Protein 1GPR (pdb70)

Organism: Bacillus subtilis (strain 168) (NCBI:txid224308)

Sequence (158 aa):
EPLQNEIGEEVFVSPITGEIHPITDVPDQVFSGKMMGDGFAILPSEGIVVSPVRGKILNVFPTKHAIGLQSDGGREILIHFGIDTVSLKGEGFTSFVSEGDRVEPGQKLLEVDLDAVKPNVPSLMTPIVFTNLAEGETVSIKASGSVNREQEDIVKIE

Solvent-accessible surface area: 7455 Å² total; per-residue (Å²): 161,76,62,111,32,162,114,44,67,48,27,27,8,0,0,0,18,5,74,13,34,64,7,88,62,3,84,38,135,68,11,24,40,102,130,83,20,25,2,0,0,0,66,10,76,74,10,50,0,7,0,0,2,77,0,86,0,63,66,18,54,125,20,72,3,0,0,8,0,52,3,27,45,30,63,56,4,24,0,24,0,0,4,86,0,95,79,19,166,20,131,24,16,65,32,90,13,67,101,39,54,107,0,93,42,18,71,79,0,0,68,8,79,34,123,45,0,138,102,93,16,101,22,15,16,0,0,0,2,2,58,66,38,58,183,73,49,68,17,40,54,92,16,99,40,90,0,89,66,104,66,103,68,0,14,82,49,109

Secondary structure (DSSP, 8-state):
---B-TTSPBP-B-SSSEEEEEGGGSSSHHHHTTSS-EEEEEEESS-EEE-SSSEEEEEE-TTSSEEEEEETTS-EEEEE-SBS-GGGTTTTEEE---TT-EE-TT-EEEEE-HHHHGGGSSB--EEEEESSPPTT--EEE---SEE-TT-B--EEE-

Radius of gyration: 14.32 Å; Cα contacts (8 Å, |Δi|>4): 413; chains: 1; bounding box: 39×30×31 Å

CATH classification: 2.70.70.10

Foldseek 3Di:
DFDQDPVGHGWFWAQAWAFKAAQCPPPDCCGNVQVQAGFIKGQHPFFWGWGRAFWFWADQPQLRQKTWTAHPVGWIKIKGWAAPCVVVSNPQKDADDDGGDGHHAGHTGMGGDCVVRVVPGPGRIITIGGRDDDDPWHKAADDGTIHHRGHTDGIDTD

InterPro domains:
  IPR001127 Phosphotransferase system, sugar-specific permease EIIA type 1 [PF00358] (552-674)
  IPR001127 Phosphotransferase system, sugar-specific permease EIIA type 1 [PS00371] (614-626)
  IPR001127 Phosphotransferase system, sugar-specific permease EIIA type 1 [PS51093] (568-672)
  IPR001127 Phosphotransferase system, sugar-specific permease EIIA type 1 [TIGR00830] (553-672)
  IPR001996 Phosphotransferase system, IIB component, type 1 [PS51098] (439-520)
  IPR001996 Phosphotransferase system, IIB component, type 1 [TIGR00826] (413-500)
  IPR003352 Phosphotransferase system, EIIC [PF02378] (14-354)
  IPR004719 Phosphotransferase system, maltose/glucose-specific subfamily IIC component [TIGR00852] (64-365)
  IPR011055 Duplicated hybrid motif [G3DSA:2.70.70.10] (538-699)
  IPR011055 Duplicated hybrid motif [SSF51261] (546-693)
  IPR011299 PTS system glucose-specific IIBC component [TIGR02002] (2-516)
  IPR013013 Phosphotransferase system, EIIC component, type 1 [PS51103] (3-424)
  IPR018113 Phosphotransferase system EIIB, cysteine phosphorylation site [PF00367] (444-476)
  IPR018113 Phosphotransferase system EIIB, cysteine phosphorylation site [PS01035] (454-471)
  IPR018113 Phosphotransferase system EIIB, cysteine phosphorylation site [cd00212] (444-514)
  IPR036878 Glucose permease domain IIB [G3DSA:3.30.1360.60] (440-516)
  IPR036878 Glucose permease domain IIB [SSF55604] (443-513)
  IPR050429 Phosphotransferase System Glucose-Specific EIICBA [PTHR30009] (1-516)

B-factor: mean 18.93, std 15.08, range [2.0, 80.0]

Nearest PDB structures (foldseek):
  1gpr-assembly1_A-2  TM=1.006E+00  e=4.446E-30  Bacillus subtilis
  3our-assembly3_F  TM=9.445E-01  e=4.366E-17  Vibrio vulnificus CMCP6
  1gla-assembly1_F  TM=8.913E-01  e=7.333E-16  Escherichia coli
  4jbw-assembly1_M  TM=9.353E-01  e=4.248E-15  Escherichia coli K-12
  2gpr-assembly1_A  TM=9.356E-01  e=1.370E-14  Mycoplasma capricolum

Structure (mmCIF, N/CA/C/O backbone):
data_1GPR
#
_entry.id   1GPR
#
_cell.length_a   74.220
_cell.length_b   54.940
_cell.length_c   66.960
_cell.angle_alpha   90.00
_cell.angle_beta   90.00
_cell.angle_gamma   90.00
#
_symmetry.space_group_name_H-M   'C 2 2 21'
#
loop_
_entity.id
_entity.type
_entity.pdbx_description
1 polymer 'GLUCOSE PERMEASE'
2 water water
#
loop_
_atom_site.group_PDB
_atom_site.id
_atom_site.type_symbol
_atom_site.label_atom_id
_atom_site.label_alt_id
_atom_site.label_comp_id
_atom_site.label_asym_id
_atom_site.label_entity_id
_atom_site.label_seq_id
_atom_site.pdbx_PDB_ins_code
_atom_site.Cartn_x
_atom_site.Cartn_y
_atom_site.Cartn_z
_atom_site.occupancy
_atom_site.B_iso_or_equiv
_atom_site.auth_seq_id
_atom_site.auth_comp_id
_atom_site.auth_asym_id
_atom_site.auth_atom_id
_atom_site.pdbx_PDB_model_num
ATOM 1 N N . GLU A 1 4 ? 3.481 24.175 24.229 1.00 50.72 4 GLU A N 1
ATOM 2 C CA . GLU A 1 4 ? 4.694 23.453 24.626 1.00 43.90 4 GLU A CA 1
ATOM 3 C C . GLU A 1 4 ? 5.368 22.572 23.547 1.00 35.06 4 GLU A C 1
ATOM 4 O O . GLU A 1 4 ? 6.444 22.988 23.039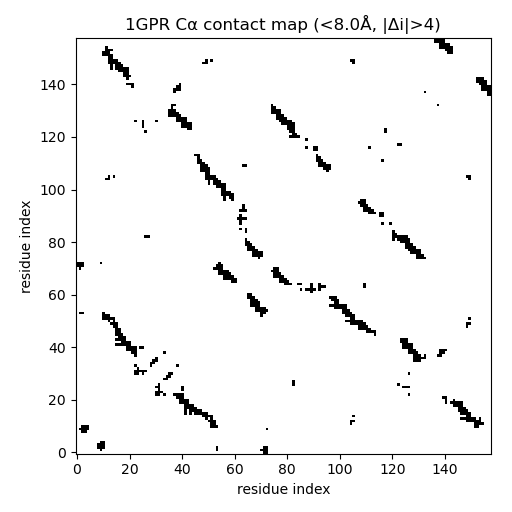 1.00 38.94 4 GLU A O 1
ATOM 10 N N . PRO A 1 5 ? 4.821 21.348 23.256 1.00 16.97 5 PRO A N 1
ATOM 11 C CA . PRO A 1 5 ? 5.475 20.470 22.335 1.00 18.64 5 PRO A CA 1
ATOM 12 C C . PRO A 1 5 ? 5.854 21.146 21.046 1.00 23.02 5 PRO A C 1
ATOM 13 O O . PRO A 1 5 ? 5.073 21.864 20.434 1.00 22.23 5 PRO A O 1
ATOM 17 N N . LEU A 1 6 ? 7.110 20.884 20.678 1.00 24.82 6 LEU A N 1
ATOM 18 C CA . LEU A 1 6 ? 7.647 21.428 19.459 1.00 24.06 6 LEU A CA 1
ATOM 19 C C . LEU A 1 6 ? 7.407 20.450 18.353 1.00 18.98 6 LEU A C 1
ATOM 20 O O . LEU A 1 6 ? 7.879 19.317 18.472 1.00 17.83 6 LEU A O 1
ATOM 25 N N . GLN A 1 7 ? 6.652 20.846 17.318 1.00 15.55 7 GLN A N 1
ATOM 26 C CA . GLN A 1 7 ? 6.351 19.884 16.247 1.00 19.54 7 GLN A CA 1
ATOM 27 C C . GLN A 1 7 ? 6.815 20.291 14.888 1.00 19.87 7 GLN A C 1
ATOM 28 O O . GLN A 1 7 ? 6.824 21.461 14.554 1.00 21.09 7 GLN A O 1
ATOM 34 N N . ASN A 1 8 ? 7.176 19.323 14.093 1.00 17.51 8 ASN A N 1
ATOM 35 C CA . ASN A 1 8 ? 7.612 19.690 12.788 1.00 16.97 8 ASN A CA 1
ATOM 36 C C . ASN A 1 8 ? 6.447 19.777 11.807 1.00 16.82 8 ASN A C 1
ATOM 37 O O . ASN A 1 8 ? 5.280 19.681 12.177 1.00 14.11 8 ASN A O 1
ATOM 42 N N . GLU A 1 9 ? 6.798 20.010 10.544 1.00 15.09 9 GLU A N 1
ATOM 43 C CA . GLU A 1 9 ? 5.840 20.155 9.422 1.00 15.59 9 GLU A CA 1
ATOM 44 C C . GLU A 1 9 ? 4.944 18.945 9.255 1.00 15.81 9 GLU A C 1
ATOM 45 O O . GLU A 1 9 ? 3.963 19.059 8.569 1.00 17.23 9 GLU A O 1
ATOM 51 N N . ILE A 1 10 ? 5.297 17.832 9.892 1.00 14.19 10 ILE A N 1
ATOM 52 C CA . ILE A 1 10 ? 4.514 16.625 9.874 1.00 20.10 10 ILE A CA 1
ATOM 53 C C . ILE A 1 10 ? 3.860 16.471 11.257 1.00 17.68 10 ILE A C 1
ATOM 54 O O . ILE A 1 10 ? 3.234 15.455 11.563 1.00 19.64 10 ILE A O 1
ATOM 59 N N . GLY A 1 11 ? 3.974 17.492 12.089 1.00 16.77 11 GLY A N 1
ATOM 60 C CA . GLY A 1 11 ? 3.313 17.387 13.391 1.00 20.67 11 GLY A CA 1
ATOM 61 C C . GLY A 1 11 ? 3.854 16.315 14.338 1.00 20.60 11 GLY A C 1
ATOM 62 O O . GLY A 1 11 ? 3.167 15.794 15.206 1.00 20.55 11 GLY A O 1
ATOM 63 N N . GLU A 1 12 ? 5.121 16.035 14.195 1.00 21.61 12 GLU A N 1
ATOM 64 C CA . GLU A 1 12 ? 5.916 15.152 15.032 1.00 20.50 12 GLU A CA 1
ATOM 65 C C . GLU A 1 12 ? 6.635 15.999 16.004 1.00 18.60 12 GLU A C 1
ATOM 66 O O . GLU A 1 12 ? 6.865 17.188 15.741 1.00 19.19 12 GLU A O 1
ATOM 72 N N . GLU A 1 13 ? 6.996 15.455 17.153 1.00 20.47 13 GLU A N 1
ATOM 73 C CA . GLU A 1 13 ? 7.707 16.365 18.084 1.00 16.95 13 GLU A CA 1
ATOM 74 C C . GLU A 1 13 ? 9.177 16.464 17.542 1.00 17.61 13 GLU A C 1
ATOM 75 O O . GLU A 1 13 ? 9.709 15.471 17.042 1.00 18.35 13 GLU A O 1
ATOM 81 N N . VAL A 1 14 ? 9.815 17.633 17.558 1.00 16.72 14 VAL A N 1
ATOM 82 C CA . VAL A 1 14 ? 11.182 17.758 17.027 1.00 16.04 14 VAL A CA 1
ATOM 83 C C . VAL A 1 14 ? 12.141 16.903 17.883 1.00 18.02 14 VAL A C 1
ATOM 84 O O . VAL A 1 14 ? 12.102 16.960 19.108 1.00 17.15 14 VAL A O 1
ATOM 88 N N . PHE A 1 15 ? 12.962 16.066 17.261 1.00 15.82 15 PHE A N 1
ATOM 89 C CA . PHE A 1 15 ? 14.016 15.319 17.909 1.00 10.35 15 PHE A CA 1
ATOM 90 C C . PHE A 1 15 ? 15.257 15.375 17.031 1.00 10.45 15 PHE A C 1
ATOM 91 O O . PHE A 1 15 ? 15.282 14.805 15.961 1.00 14.80 15 PHE A O 1
ATOM 99 N N . VAL A 1 16 ? 16.254 16.132 17.493 1.00 13.60 16 VAL A N 1
ATOM 100 C CA . VAL A 1 16 ? 17.523 16.386 16.754 1.00 10.91 16 VAL A CA 1
ATOM 101 C C . VAL A 1 16 ? 18.691 15.559 17.278 1.00 10.08 16 VAL A C 1
ATOM 102 O O . VAL A 1 16 ? 18.709 15.203 18.441 1.00 13.43 16 VAL A O 1
ATOM 106 N N . SER A 1 17 ? 19.689 15.246 16.450 1.00 13.28 17 SER A N 1
ATOM 107 C CA . SER A 1 17 ? 20.848 14.501 16.914 1.00 7.64 17 SER A CA 1
ATOM 108 C C . SER A 1 17 ? 21.553 15.325 18.002 1.00 8.35 17 SER A C 1
ATOM 109 O O . SER A 1 17 ? 21.891 16.525 17.880 1.00 11.91 17 SER A O 1
ATOM 112 N N . PRO A 1 18 ? 21.773 14.651 19.144 1.00 6.44 18 PRO A N 1
ATOM 113 C CA . PRO A 1 18 ? 22.450 15.293 20.247 1.00 3.17 18 PRO A CA 1
ATOM 114 C C . PRO A 1 18 ? 23.956 15.224 20.056 1.00 3.01 18 PRO A C 1
ATOM 115 O O . PRO A 1 18 ? 24.632 15.908 20.758 1.00 9.27 18 PRO A O 1
ATOM 119 N N . ILE A 1 19 ? 24.515 14.337 19.174 1.00 5.99 19 ILE A N 1
ATOM 120 C CA . ILE A 1 19 ? 25.962 14.161 19.043 1.00 3.85 19 ILE A CA 1
ATOM 121 C C . ILE A 1 19 ? 26.342 13.935 17.561 1.00 2.08 19 ILE A C 1
ATOM 122 O O . ILE A 1 19 ? 25.596 13.328 16.824 1.00 7.23 19 ILE A O 1
ATOM 127 N N . THR A 1 20 ? 27.567 14.312 17.195 1.00 5.77 20 THR A N 1
ATOM 128 C CA . THR A 1 20 ? 28.052 14.060 15.849 1.00 8.66 20 THR A CA 1
ATOM 129 C C . THR A 1 20 ? 28.771 12.739 15.841 1.00 8.08 20 THR A C 1
ATOM 130 O O . THR A 1 20 ? 29.622 12.521 16.662 1.00 8.56 20 THR A O 1
ATOM 134 N N . GLY A 1 21 ? 28.484 11.866 14.916 1.00 7.37 21 GLY A N 1
ATOM 135 C CA . GLY A 1 21 ? 29.119 10.588 14.880 1.00 5.04 21 GLY A CA 1
ATOM 136 C C . GLY A 1 21 ? 28.283 9.641 14.051 1.00 8.41 21 GLY A C 1
ATOM 137 O O . GLY A 1 21 ? 27.508 10.070 13.221 1.00 12.42 21 GLY A O 1
ATOM 138 N N . GL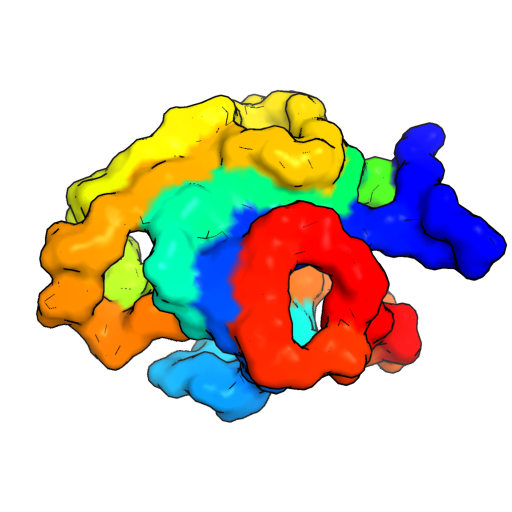U A 1 22 ? 28.362 8.345 14.265 1.00 6.49 22 GLU A N 1
ATOM 139 C CA . GLU A 1 22 ? 27.660 7.320 13.446 1.00 6.49 22 GLU A CA 1
ATOM 140 C C . GLU 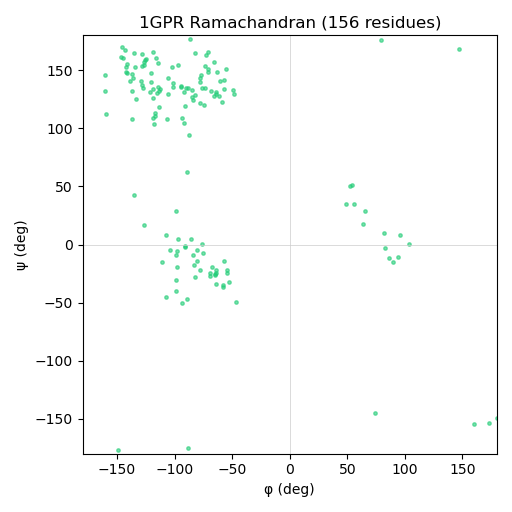A 1 22 ? 26.470 6.730 14.199 1.00 9.27 22 GLU A C 1
ATOM 141 O O . GLU A 1 22 ? 26.633 6.263 15.274 1.00 14.51 22 GLU A O 1
ATOM 147 N N . ILE A 1 23 ? 25.291 6.665 13.632 1.00 13.69 23 ILE A N 1
ATOM 148 C CA . ILE A 1 23 ? 24.041 6.178 14.269 1.00 3.47 23 ILE A CA 1
ATOM 149 C C . ILE A 1 23 ? 23.879 4.740 14.104 1.00 7.28 23 ILE A C 1
ATOM 150 O O . ILE A 1 23 ? 24.156 4.208 13.040 1.00 13.70 23 ILE A O 1
ATOM 155 N N . HIS A 1 24 ? 23.514 4.082 15.207 1.00 5.76 24 HIS A N 1
ATOM 156 C CA . HIS A 1 24 ? 23.374 2.653 15.268 1.00 6.16 24 HIS A CA 1
ATOM 157 C C . HIS A 1 24 ? 22.093 2.252 15.960 1.00 5.54 24 HIS A C 1
ATOM 158 O O . HIS A 1 24 ? 21.605 2.998 16.798 1.00 5.97 24 HIS A O 1
ATOM 165 N N . PRO A 1 25 ? 21.578 1.118 15.632 1.00 7.30 25 PRO A N 1
ATOM 166 C CA . PRO A 1 25 ? 20.459 0.589 16.330 1.00 15.04 25 PRO A CA 1
ATOM 167 C C . PRO A 1 25 ? 20.927 0.298 17.740 1.00 14.12 25 PRO A C 1
ATOM 168 O O . PRO A 1 25 ? 22.127 0.116 17.934 1.00 10.10 25 PRO A O 1
ATOM 172 N N . ILE A 1 26 ? 20.000 0.233 18.735 1.00 15.43 26 ILE A N 1
ATOM 173 C CA . ILE A 1 26 ? 20.336 -0.029 20.130 1.00 9.45 26 ILE A CA 1
ATOM 174 C C . ILE A 1 26 ? 20.934 -1.419 20.297 1.00 7.70 26 ILE A C 1
ATOM 175 O O . ILE A 1 26 ? 21.681 -1.611 21.236 1.00 7.54 26 ILE A O 1
ATOM 180 N N . THR A 1 27 ? 20.680 -2.360 19.362 1.00 9.61 27 THR A N 1
ATOM 181 C CA . THR A 1 27 ? 21.250 -3.744 19.417 1.00 10.31 27 THR A CA 1
ATOM 182 C C . THR A 1 27 ? 22.778 -3.841 19.220 1.00 8.69 27 THR A C 1
ATOM 183 O O . THR A 1 27 ? 23.414 -4.837 19.534 1.00 11.62 27 THR A O 1
ATOM 187 N N . ASP A 1 28 ? 23.373 -2.824 18.651 1.00 2.00 28 ASP A N 1
ATOM 188 C CA . ASP A 1 28 ? 24.814 -2.741 18.477 1.00 4.48 28 ASP A CA 1
ATOM 189 C C . ASP A 1 28 ? 25.612 -2.285 19.735 1.00 9.22 28 ASP A C 1
ATOM 190 O O . ASP A 1 28 ? 26.802 -2.301 19.688 1.00 14.77 28 ASP A O 1
ATOM 195 N N . VAL A 1 29 ? 25.019 -1.722 20.833 1.00 7.50 29 VAL A N 1
ATOM 196 C CA . VAL A 1 29 ? 25.752 -1.296 22.056 1.00 4.54 29 VAL A CA 1
ATOM 197 C C . VAL A 1 29 ? 26.301 -2.526 22.704 1.00 8.28 29 VAL A C 1
ATOM 198 O O . VAL A 1 29 ? 25.546 -3.453 22.992 1.00 8.34 29 VAL A O 1
ATOM 202 N N . PRO A 1 30 ? 27.629 -2.561 23.009 1.00 7.92 30 PRO A N 1
ATOM 203 C CA . PRO A 1 30 ? 28.151 -3.788 23.530 1.00 2.00 30 PRO A CA 1
ATOM 204 C C . PRO A 1 30 ? 28.054 -3.833 25.032 1.00 6.11 30 PRO A C 1
ATOM 205 O O . PRO A 1 30 ? 29.049 -3.967 25.745 1.00 5.07 30 PRO A O 1
ATOM 209 N N . ASP A 1 31 ? 26.836 -3.781 25.525 1.00 4.66 31 ASP A N 1
ATOM 210 C CA . ASP A 1 31 ? 26.588 -3.909 26.927 1.00 3.92 31 ASP A CA 1
ATOM 211 C C . ASP A 1 31 ? 25.113 -4.304 26.944 1.00 9.73 31 ASP A C 1
ATOM 212 O O . ASP A 1 31 ? 24.264 -3.534 26.489 1.00 9.26 31 ASP A O 1
ATOM 217 N N . GLN A 1 32 ? 24.810 -5.542 27.347 1.00 11.01 32 GLN A N 1
ATOM 218 C CA . GLN A 1 32 ? 23.462 -6.075 27.443 1.00 10.90 32 GLN A CA 1
ATOM 219 C C . GLN A 1 32 ? 22.477 -5.278 28.272 1.00 11.48 32 GLN A C 1
ATOM 220 O O . GLN A 1 32 ? 21.319 -5.472 28.013 1.00 7.02 32 GLN A O 1
ATOM 226 N N . VAL A 1 33 ? 22.818 -4.395 29.238 1.00 7.90 33 VAL A N 1
ATOM 227 C CA . VAL A 1 33 ? 21.822 -3.598 29.962 1.00 8.79 33 VAL A CA 1
ATOM 228 C C . VAL A 1 33 ? 21.150 -2.689 28.984 1.00 11.26 33 VAL A C 1
ATOM 229 O O . VAL A 1 33 ? 19.919 -2.430 29.060 1.00 13.29 33 VAL A O 1
ATOM 233 N N . PHE A 1 34 ? 21.955 -2.255 28.004 1.00 6.52 34 PHE A N 1
ATOM 234 C CA . PHE A 1 34 ? 21.406 -1.402 26.954 1.00 2.76 34 PHE A CA 1
ATOM 235 C C . PHE A 1 34 ? 20.952 -2.184 25.736 1.00 5.35 34 PHE A C 1
ATOM 236 O O . PHE A 1 34 ? 19.886 -1.893 25.239 1.00 6.87 34 PHE A O 1
ATOM 244 N N . SER A 1 35 ? 21.742 -3.074 25.147 1.00 5.91 35 SER A N 1
ATOM 245 C CA . SER A 1 35 ? 21.260 -3.736 23.899 1.00 6.64 35 SER A CA 1
ATOM 246 C C . SER A 1 35 ? 20.022 -4.599 24.118 1.00 11.25 35 SER A C 1
ATOM 247 O O . SER A 1 35 ? 19.299 -4.886 23.184 1.00 12.01 35 SER A O 1
ATOM 250 N N . GLY A 1 36 ? 19.858 -5.052 25.380 1.00 8.57 36 GLY A N 1
ATOM 251 C CA . GLY A 1 36 ? 18.758 -5.890 25.789 1.00 8.48 36 GLY A CA 1
ATOM 252 C C . GLY A 1 36 ? 17.558 -5.049 26.147 1.00 10.14 36 GLY A C 1
ATOM 253 O O . GLY A 1 36 ? 16.587 -5.581 26.652 1.00 13.28 36 GLY A O 1
ATOM 254 N N . LYS A 1 37 ? 17.664 -3.730 25.944 1.00 9.41 37 LYS A N 1
ATOM 255 C CA . LYS A 1 37 ? 16.616 -2.776 26.208 1.00 10.68 37 LYS A CA 1
ATOM 256 C C . LYS A 1 37 ? 16.106 -2.837 27.634 1.00 12.49 37 LYS A C 1
ATOM 257 O O . LYS A 1 37 ? 14.926 -2.613 27.952 1.00 12.77 37 LYS A O 1
ATOM 263 N N . MET A 1 38 ? 16.961 -3.112 28.580 1.00 10.33 38 MET A N 1
ATOM 264 C CA . MET A 1 38 ? 16.463 -3.147 29.962 1.00 11.37 38 MET A CA 1
ATOM 265 C C . MET A 1 38 ? 15.941 -1.854 30.565 1.00 19.31 38 MET A C 1
ATOM 266 O O . MET A 1 38 ? 15.124 -1.901 31.507 1.00 20.89 38 MET A O 1
ATOM 271 N N . MET A 1 39 ? 16.407 -0.702 30.108 1.00 16.54 39 MET A N 1
ATOM 272 C CA . MET A 1 39 ? 15.813 0.516 30.614 1.00 19.95 39 MET A CA 1
ATOM 273 C C . MET A 1 39 ? 14.888 1.091 29.585 1.00 17.51 39 MET A C 1
ATOM 274 O O . MET A 1 39 ? 14.230 2.071 29.832 1.00 19.30 39 MET A O 1
ATOM 279 N N . GLY A 1 40 ? 14.808 0.518 28.402 1.00 10.54 40 GLY A N 1
ATOM 280 C CA . GLY A 1 40 ? 13.926 1.152 27.491 1.00 10.46 40 GLY A CA 1
ATOM 281 C C . GLY A 1 40 ? 14.485 0.994 26.089 1.00 14.34 40 GLY A C 1
ATOM 282 O O . GLY A 1 40 ? 15.608 0.541 25.971 1.00 10.72 40 GLY A O 1
ATOM 283 N N . ASP A 1 41 ? 13.658 1.329 25.074 1.00 13.28 41 ASP A N 1
ATOM 284 C CA . ASP A 1 41 ? 14.073 1.200 23.681 1.00 13.64 41 ASP A CA 1
ATOM 285 C C . ASP A 1 41 ? 14.877 2.430 23.314 1.00 11.98 41 ASP A C 1
ATOM 286 O O . ASP A 1 41 ? 14.792 3.402 24.053 1.00 12.91 41 ASP A O 1
ATOM 291 N N . GLY A 1 42 ? 15.635 2.447 22.199 1.00 14.89 42 GLY A N 1
ATOM 292 C CA . GLY A 1 42 ? 16.363 3.679 21.886 1.00 11.57 42 GLY A CA 1
ATOM 293 C C . GLY A 1 42 ? 17.276 3.458 20.716 1.00 7.42 42 GLY A C 1
ATOM 294 O O . GLY A 1 42 ? 16.940 2.660 19.829 1.00 5.98 42 GLY A O 1
ATOM 295 N N . PHE A 1 43 ? 18.336 4.242 20.682 1.00 3.42 43 PHE A N 1
ATOM 296 C CA . PHE A 1 43 ? 19.265 4.010 19.596 1.00 4.00 43 PHE A CA 1
ATOM 297 C C . PHE A 1 43 ? 20.659 4.392 20.147 1.00 10.03 43 PHE A C 1
ATOM 298 O O . PHE A 1 43 ? 20.779 4.772 21.313 1.00 11.29 43 PHE A O 1
ATOM 306 N N . ALA A 1 44 ? 21.711 4.346 19.371 1.00 5.64 44 ALA A N 1
ATOM 307 C CA . ALA A 1 44 ? 23.014 4.725 19.938 1.00 4.88 44 ALA A CA 1
ATOM 308 C C . ALA A 1 44 ? 23.774 5.500 18.879 1.00 10.18 44 ALA A C 1
ATOM 309 O O . ALA A 1 44 ? 23.577 5.292 17.676 1.00 9.39 44 ALA A O 1
ATOM 311 N N . ILE A 1 45 ? 24.696 6.325 19.346 1.00 7.67 45 ILE A N 1
ATOM 312 C CA . ILE A 1 45 ? 25.583 7.021 18.448 1.00 6.56 45 ILE A CA 1
ATOM 313 C C . ILE A 1 45 ? 27.031 6.759 18.907 1.00 4.31 45 ILE A C 1
ATOM 314 O O . ILE A 1 45 ? 27.339 6.802 20.095 1.00 5.91 45 ILE A O 1
ATOM 319 N N . LEU A 1 46 ? 27.912 6.437 17.959 1.00 7.30 46 LEU A N 1
ATOM 320 C CA . LEU A 1 46 ? 29.370 6.298 18.211 1.00 5.80 46 LEU A CA 1
ATOM 321 C C . LEU A 1 46 ? 29.932 7.670 17.930 1.00 5.04 46 LEU A C 1
ATOM 322 O O . LEU A 1 46 ? 29.974 8.182 16.806 1.00 8.64 46 LEU A O 1
ATOM 327 N N . PRO A 1 47 ? 30.274 8.414 18.947 1.00 5.44 47 PRO A N 1
ATOM 328 C CA . PRO A 1 47 ? 30.651 9.760 18.677 1.00 5.29 47 PRO A CA 1
ATOM 329 C C . PRO A 1 47 ? 31.978 9.990 17.972 1.00 12.15 47 PRO A C 1
ATOM 330 O O . PRO A 1 47 ? 32.954 9.358 18.292 1.00 13.92 47 PRO A O 1
ATOM 334 N N . SER A 1 48 ? 32.022 11.039 17.186 1.00 15.21 48 SER A N 1
ATOM 335 C CA . SER A 1 48 ? 33.262 11.496 16.613 1.00 13.36 48 SER A CA 1
ATOM 336 C C . SER A 1 48 ? 33.696 12.824 17.205 1.00 11.89 48 SER A C 1
ATOM 337 O O . SER A 1 48 ? 34.870 13.118 17.094 1.00 12.79 48 SER A O 1
ATOM 340 N N . GLU A 1 49 ? 32.829 13.561 17.902 1.00 6.43 49 GLU A N 1
ATOM 341 C CA . GLU A 1 49 ? 33.140 14.792 18.621 1.00 4.43 49 GLU A CA 1
ATOM 342 C C . GLU A 1 49 ? 32.608 14.612 19.997 1.00 11.18 49 GLU A C 1
ATOM 343 O O . GLU A 1 49 ? 31.622 13.907 20.162 1.00 11.06 49 GLU A O 1
ATOM 349 N N . GLY A 1 50 ? 33.184 15.282 20.948 1.00 10.44 50 GLY A N 1
ATOM 350 C CA . GLY A 1 50 ? 32.707 15.027 22.276 1.00 11.35 50 GLY A CA 1
ATOM 351 C C . GLY A 1 50 ? 31.726 16.071 22.760 1.00 17.38 50 GLY A C 1
ATOM 352 O O . GLY A 1 50 ? 31.581 16.268 23.951 1.00 23.46 50 GLY A O 1
ATOM 353 N N . ILE A 1 51 ? 30.975 16.709 21.895 1.00 13.15 51 ILE A N 1
ATOM 354 C CA . ILE A 1 51 ? 30.021 17.632 22.403 1.00 9.57 51 ILE A CA 1
ATOM 355 C C . ILE A 1 51 ? 28.618 17.000 22.394 1.00 13.86 51 ILE A C 1
ATOM 356 O O . ILE A 1 51 ? 28.217 16.283 21.456 1.00 12.51 51 ILE A O 1
ATOM 361 N N . VAL A 1 52 ? 27.841 17.235 23.473 1.00 8.56 52 VAL A N 1
ATOM 362 C CA . VAL A 1 52 ? 26.498 16.635 23.531 1.00 12.92 52 VAL A CA 1
ATOM 363 C C . VAL A 1 52 ? 25.517 17.791 23.597 1.00 6.59 52 VAL A C 1
ATOM 364 O O . VAL A 1 52 ? 25.702 18.644 24.435 1.00 9.33 52 VAL A O 1
ATOM 368 N N . VAL A 1 53 ? 24.520 17.875 22.701 1.00 9.67 53 VAL A N 1
ATOM 369 C CA . VAL A 1 53 ? 23.599 18.980 22.762 1.00 9.03 53 VAL A CA 1
ATOM 370 C C . VAL A 1 53 ? 22.191 18.442 23.013 1.00 8.67 53 VAL A C 1
ATOM 371 O O . VAL A 1 53 ? 21.944 17.244 22.864 1.00 5.45 53 VAL A O 1
ATOM 375 N N . SER A 1 54 ? 21.250 19.328 23.399 1.00 10.74 54 SER A N 1
ATOM 376 C CA . SER A 1 54 ? 19.873 18.802 23.640 1.00 5.63 54 SER A CA 1
ATOM 377 C C . SER A 1 54 ? 19.223 18.360 22.352 1.00 5.72 54 SER A C 1
ATOM 378 O O . SER A 1 54 ? 19.231 19.064 21.362 1.00 10.15 54 SER A O 1
ATOM 381 N N . PRO A 1 55 ? 18.639 17.180 22.331 1.00 3.99 55 PRO A N 1
ATOM 382 C CA . PRO A 1 55 ? 17.939 16.785 21.114 1.00 8.24 55 PRO A CA 1
ATOM 383 C C . PRO A 1 55 ? 16.480 17.361 21.067 1.00 10.32 55 PRO A C 1
ATOM 384 O O . PRO A 1 55 ? 15.786 17.267 20.100 1.00 9.70 55 PRO A O 1
ATOM 388 N N . VAL A 1 56 ? 15.985 17.947 22.143 1.00 10.38 56 VAL A N 1
ATOM 389 C CA . VAL A 1 56 ? 14.599 18.423 22.222 1.00 7.37 56 VAL A CA 1
ATOM 390 C C . VAL A 1 56 ? 14.438 19.733 23.010 1.00 11.69 56 VAL A C 1
ATOM 391 O O . VAL A 1 56 ? 15.312 20.207 23.771 1.00 15.55 56 VAL A O 1
ATOM 395 N N . ARG A 1 57 ? 13.243 20.337 22.876 1.00 10.19 57 ARG A N 1
ATOM 396 C CA . ARG A 1 57 ? 12.871 21.469 23.768 1.00 7.95 57 ARG A CA 1
ATOM 397 C C . ARG A 1 57 ? 12.314 20.733 25.052 1.00 11.36 57 ARG A C 1
ATOM 398 O O . ARG A 1 57 ? 11.448 19.822 24.980 1.00 15.03 57 ARG A O 1
ATOM 406 N N . GLY A 1 58 ? 12.831 20.986 26.210 1.00 9.81 58 GLY A N 1
ATOM 407 C CA . GLY A 1 58 ? 12.306 20.194 27.327 1.00 8.95 58 GLY A CA 1
ATOM 408 C C . GLY A 1 58 ? 13.011 20.606 28.602 1.00 12.61 58 GLY A C 1
ATOM 409 O O . GLY A 1 58 ? 13.337 21.767 28.777 1.00 14.09 58 GLY A O 1
ATOM 410 N N . LYS A 1 59 ? 13.179 19.690 29.553 1.00 12.92 59 LYS A N 1
ATOM 411 C CA . LYS A 1 59 ? 13.724 20.028 30.885 1.00 13.49 59 LYS A CA 1
ATOM 412 C C . LYS A 1 59 ? 14.739 18.988 31.358 1.00 12.18 59 LYS A C 1
ATOM 413 O O . LYS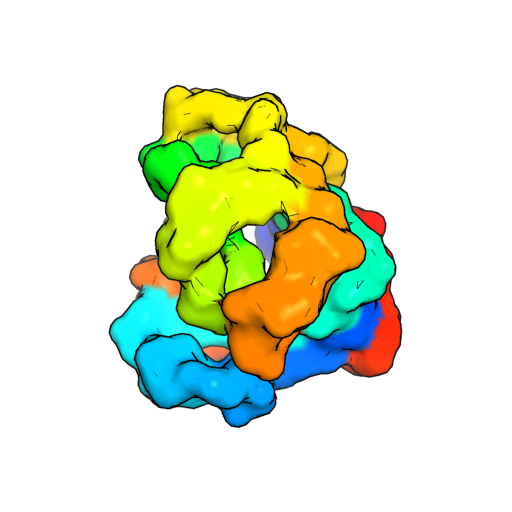 A 1 59 ? 14.600 17.792 31.094 1.00 11.77 59 LYS A O 1
ATOM 419 N N . ILE A 1 60 ? 15.722 19.440 32.094 1.00 11.29 60 ILE A N 1
ATOM 420 C CA . ILE A 1 60 ? 16.725 18.539 32.551 1.00 9.45 60 ILE A CA 1
ATOM 421 C C . ILE A 1 60 ? 16.236 17.897 33.803 1.00 10.97 60 ILE A C 1
ATOM 422 O O . ILE A 1 60 ? 15.974 18.595 34.742 1.00 11.34 60 ILE A O 1
ATOM 427 N N . LEU A 1 61 ? 16.229 16.604 33.874 1.00 9.69 61 LEU A N 1
ATOM 428 C CA . LEU A 1 61 ? 15.762 16.012 35.119 1.00 13.32 61 LEU A CA 1
ATOM 429 C C . LEU A 1 61 ? 16.831 15.589 36.049 1.00 14.89 61 LEU A C 1
ATOM 430 O O . LEU A 1 61 ? 16.583 15.500 37.220 1.00 15.09 61 LEU A O 1
ATOM 435 N N . ASN A 1 62 ? 17.982 15.189 35.522 1.00 10.36 62 ASN A N 1
ATOM 436 C CA . ASN A 1 62 ? 18.990 14.588 36.356 1.00 7.84 62 ASN A CA 1
ATOM 437 C C . ASN A 1 62 ? 20.341 14.677 35.642 1.00 12.00 62 ASN A C 1
ATOM 438 O O . ASN A 1 62 ? 20.486 14.395 34.472 1.00 11.78 62 ASN A O 1
ATOM 443 N N . VAL A 1 63 ? 21.340 15.115 36.339 1.00 11.75 63 VAL A N 1
ATOM 444 C CA . VAL A 1 63 ? 22.683 15.182 35.822 1.00 11.60 63 VAL A CA 1
ATOM 445 C C . VAL A 1 63 ? 23.442 14.207 36.746 1.00 12.43 63 VAL A C 1
ATOM 446 O O . VAL A 1 63 ? 23.507 14.412 37.978 1.00 10.08 63 VAL A O 1
ATOM 450 N N . PHE A 1 64 ? 23.930 13.081 36.248 1.00 11.89 64 PHE A N 1
ATOM 451 C CA . PHE A 1 64 ? 24.720 12.143 37.107 1.00 10.52 64 PHE A CA 1
ATOM 452 C C . PHE A 1 64 ? 25.915 12.932 37.735 1.00 13.13 64 PHE A C 1
ATOM 453 O O . PHE A 1 64 ? 26.544 13.854 37.082 1.00 9.16 64 PHE A O 1
ATOM 461 N N . PRO A 1 65 ? 26.374 12.510 38.952 1.00 13.99 65 PRO A N 1
ATOM 462 C CA . PRO A 1 65 ? 27.508 13.165 39.627 1.00 9.28 65 PRO A CA 1
ATOM 463 C C . PRO A 1 65 ? 28.821 13.201 38.851 1.00 9.12 65 PRO A C 1
ATOM 464 O O . PRO A 1 65 ? 29.598 14.194 38.968 1.00 11.36 65 PRO A O 1
ATOM 468 N N . THR A 1 66 ? 29.088 12.106 38.108 1.00 11.26 66 THR A N 1
ATOM 469 C CA . THR A 1 66 ? 30.191 11.922 37.221 1.00 8.16 66 THR A CA 1
ATOM 470 C C . THR A 1 66 ? 30.017 12.683 35.934 1.00 8.76 66 THR A C 1
ATOM 471 O O . THR A 1 66 ? 30.943 12.684 35.160 1.00 6.45 66 THR A O 1
ATOM 475 N N . LYS A 1 67 ? 28.841 13.303 35.702 1.00 7.22 67 LYS A N 1
ATOM 476 C CA . LYS A 1 67 ? 28.611 14.152 34.527 1.00 8.22 67 LYS A CA 1
ATOM 477 C C . LYS A 1 67 ? 28.689 13.450 33.130 1.00 12.61 67 LYS A C 1
ATOM 478 O O . LYS A 1 67 ? 28.811 14.122 32.084 1.00 13.30 67 LYS A O 1
ATOM 484 N N . HIS A 1 68 ? 28.585 12.120 33.116 1.00 8.85 68 HIS A N 1
ATOM 485 C CA . HIS A 1 68 ? 28.633 11.363 31.909 1.00 6.39 68 HIS A CA 1
ATOM 486 C C . HIS A 1 68 ? 27.229 10.969 31.387 1.00 3.90 68 HIS A C 1
ATOM 487 O O . HIS A 1 68 ? 27.098 10.365 30.321 1.00 6.91 68 HIS A O 1
ATOM 494 N N . ALA A 1 69 ? 26.173 11.165 32.115 1.00 4.66 69 ALA A N 1
ATOM 495 C CA . ALA A 1 69 ? 24.872 10.813 31.636 1.00 2.00 69 ALA A CA 1
ATOM 496 C C . ALA A 1 69 ? 23.935 11.885 32.102 1.00 8.28 69 ALA A C 1
ATOM 497 O O . ALA A 1 69 ? 24.129 12.516 33.143 1.00 8.69 69 ALA A O 1
ATOM 499 N N . ILE A 1 70 ? 22.920 12.166 31.326 1.00 9.17 70 ILE A N 1
ATOM 500 C CA . ILE A 1 70 ? 21.936 13.245 31.609 1.00 8.76 70 ILE A CA 1
ATOM 501 C C . ILE A 1 70 ? 20.548 12.696 31.335 1.00 10.79 70 ILE A C 1
ATOM 502 O O . ILE A 1 70 ? 20.361 11.914 30.417 1.00 7.30 70 ILE A O 1
ATOM 507 N N . GLY A 1 71 ? 19.537 13.081 32.137 1.00 9.42 71 GLY A N 1
ATOM 508 C CA . GLY A 1 71 ? 18.191 12.605 31.905 1.00 6.33 71 GLY A CA 1
ATOM 509 C C . GLY A 1 71 ? 17.375 13.833 31.519 1.00 10.24 71 GLY A C 1
ATOM 510 O O . GLY A 1 71 ? 17.453 14.922 32.138 1.00 12.10 71 GLY A O 1
ATOM 511 N N . LEU A 1 72 ? 16.552 13.689 30.473 1.00 12.20 72 LEU A N 1
ATOM 512 C CA . LEU A 1 72 ? 15.762 14.871 30.130 1.00 13.56 72 LEU A CA 1
ATOM 513 C C . LEU A 1 72 ? 14.344 14.461 29.876 1.00 7.23 72 LEU A C 1
ATOM 514 O O . LEU A 1 72 ? 14.078 13.271 29.677 1.00 10.34 72 LEU A O 1
ATOM 519 N N . GLN A 1 73 ? 13.463 15.465 29.875 1.00 9.82 73 GLN A N 1
ATOM 520 C CA . GLN A 1 73 ? 12.074 15.205 29.520 1.00 8.03 73 GLN A CA 1
ATOM 521 C C . GLN A 1 73 ? 11.664 16.308 28.531 1.00 11.85 73 GLN A C 1
ATOM 522 O O . GLN A 1 73 ? 11.911 17.497 28.769 1.00 8.39 73 GLN A O 1
ATOM 528 N N . SER A 1 74 ? 11.171 15.878 27.378 1.00 11.57 74 SER A N 1
ATOM 529 C CA . SER A 1 74 ? 10.721 16.773 26.328 1.00 11.99 74 SER A CA 1
ATOM 530 C C . SER A 1 74 ? 9.408 17.413 26.692 1.00 14.24 74 SER A C 1
ATOM 531 O O . SER A 1 74 ? 8.673 16.768 27.413 1.00 12.02 74 SER A O 1
ATOM 534 N N . ASP A 1 75 ? 9.104 18.613 26.155 1.00 15.04 75 ASP A N 1
ATOM 535 C CA . ASP A 1 75 ? 7.812 19.218 26.391 1.00 9.80 75 ASP A CA 1
ATOM 536 C C . ASP A 1 75 ? 6.761 18.264 26.039 1.00 16.40 75 ASP A C 1
ATOM 537 O O . ASP A 1 75 ? 5.736 18.199 26.715 1.00 19.57 75 ASP A O 1
ATOM 542 N N . GLY A 1 76 ? 6.977 17.416 25.066 1.00 14.67 76 GLY A N 1
ATOM 543 C CA . GLY A 1 76 ? 5.870 16.450 24.795 1.00 16.48 76 GLY A CA 1
ATOM 544 C C . GLY A 1 76 ? 5.696 15.252 25.763 1.00 20.28 76 GLY A C 1
ATOM 545 O O . GLY A 1 76 ? 4.833 14.397 25.552 1.00 20.86 76 GLY A O 1
ATOM 546 N N . GLY A 1 77 ? 6.549 15.150 26.795 1.00 22.55 77 GLY A N 1
ATOM 547 C CA . GLY A 1 77 ? 6.496 14.106 27.816 1.00 20.00 77 GLY A CA 1
ATOM 548 C C . GLY A 1 77 ? 7.373 12.856 27.693 1.00 17.10 77 GLY A C 1
ATOM 549 O O . GLY A 1 77 ? 7.190 11.905 28.475 1.00 17.88 77 GLY A O 1
ATOM 550 N N . ARG A 1 78 ? 8.305 12.804 26.737 1.00 14.16 78 ARG A N 1
ATOM 551 C CA . ARG A 1 78 ? 9.094 11.599 26.674 1.00 15.17 78 ARG A CA 1
ATOM 552 C C . ARG A 1 78 ? 10.297 11.769 27.541 1.00 13.30 78 ARG A C 1
ATOM 553 O O . ARG A 1 78 ? 10.880 12.853 27.451 1.00 12.84 78 ARG A O 1
ATOM 561 N N . GLU A 1 79 ? 10.615 10.747 28.341 1.00 12.09 79 GLU A N 1
ATOM 562 C CA . GLU A 1 79 ? 11.807 10.822 29.119 1.00 10.93 79 GLU A CA 1
ATOM 563 C C . GLU A 1 79 ? 12.931 10.135 28.373 1.00 8.45 79 GLU A C 1
ATOM 564 O O . GLU A 1 79 ? 12.741 9.044 27.851 1.00 10.96 79 GLU A O 1
ATOM 570 N N . ILE A 1 80 ? 14.103 10.795 28.368 1.00 10.36 80 ILE A N 1
ATOM 571 C CA . ILE A 1 80 ? 15.239 10.325 27.611 1.00 8.45 80 ILE A CA 1
ATOM 572 C C . ILE A 1 80 ? 16.452 10.274 28.489 1.00 9.21 80 ILE A C 1
ATOM 573 O O . ILE A 1 80 ? 16.664 11.124 29.340 1.00 9.44 80 ILE A O 1
ATOM 578 N N . LEU A 1 81 ? 17.257 9.257 28.321 1.00 9.93 81 LEU A N 1
ATOM 579 C CA . LEU A 1 81 ? 18.502 9.254 29.115 1.00 9.68 81 LEU A CA 1
ATOM 580 C C . LEU A 1 81 ? 19.638 9.209 28.110 1.00 8.58 81 LEU A C 1
ATOM 581 O O . LEU A 1 81 ? 19.547 8.399 27.193 1.00 6.23 81 LEU A O 1
ATOM 586 N N . ILE A 1 82 ? 20.640 10.026 28.205 1.00 4.71 82 ILE A N 1
ATOM 587 C CA . ILE A 1 82 ? 21.735 9.957 27.284 1.00 5.73 82 ILE A CA 1
ATOM 588 C C . ILE A 1 82 ? 22.919 9.526 28.151 1.00 6.56 82 ILE A C 1
ATOM 589 O O . ILE A 1 82 ? 23.224 10.168 29.138 1.00 8.91 82 ILE A O 1
ATOM 594 N N . HIS A 1 83 ? 23.511 8.399 27.888 1.00 3.96 83 HIS A N 1
ATOM 595 C CA . HIS A 1 83 ? 24.590 7.932 28.780 1.00 4.77 83 HIS A CA 1
ATOM 596 C C . HIS A 1 83 ? 25.796 7.840 27.938 1.00 6.06 83 HIS A C 1
ATOM 597 O O . HIS A 1 83 ? 25.927 6.977 27.074 1.00 9.53 83 HIS A O 1
ATOM 604 N N . PHE A 1 84 ? 26.735 8.741 28.156 1.00 7.04 84 PHE A N 1
ATOM 605 C CA . PHE A 1 84 ? 27.893 8.740 27.311 1.00 5.72 84 PHE A CA 1
ATOM 606 C C . PHE A 1 84 ? 28.901 7.633 27.564 1.00 8.21 84 PHE A C 1
ATOM 607 O O . PHE A 1 84 ? 29.449 7.496 28.656 1.00 7.92 84 PHE A O 1
ATOM 615 N N . GLY A 1 85 ? 29.130 6.824 26.559 1.00 3.11 85 GLY A N 1
ATOM 616 C CA . GLY A 1 85 ? 30.125 5.793 26.626 1.00 7.31 85 GLY A CA 1
ATOM 617 C C . GLY A 1 85 ? 29.666 4.561 27.379 1.00 10.94 85 GLY A C 1
ATOM 618 O O . GLY A 1 85 ? 28.550 4.540 27.888 1.00 7.40 85 GLY A O 1
ATOM 619 N N . ILE A 1 86 ? 30.503 3.511 27.416 1.00 10.21 86 ILE A N 1
ATOM 620 C CA . ILE A 1 86 ? 30.128 2.258 28.080 1.00 9.66 86 ILE A CA 1
ATOM 621 C C . ILE A 1 86 ? 31.081 2.177 29.282 1.00 10.81 86 ILE A C 1
ATOM 622 O O . ILE A 1 86 ? 32.293 2.426 29.101 1.00 8.42 86 ILE A O 1
ATOM 627 N N . ASP A 1 87 ? 30.555 1.856 30.464 1.00 11.12 87 ASP A N 1
ATOM 628 C CA . ASP A 1 87 ? 31.322 1.719 31.717 1.00 10.32 87 ASP A CA 1
ATOM 629 C C . ASP A 1 87 ? 32.162 3.006 32.031 1.00 13.97 87 ASP A C 1
ATOM 630 O O . ASP A 1 87 ? 33.381 2.956 32.239 1.00 8.75 87 ASP A O 1
ATOM 635 N N . THR A 1 88 ? 31.519 4.168 32.001 1.00 8.99 88 THR A N 1
ATOM 636 C CA . THR A 1 88 ? 32.220 5.370 32.189 1.00 6.40 88 THR A CA 1
ATOM 637 C C . THR A 1 88 ? 32.112 5.851 33.609 1.00 6.28 88 THR A C 1
ATOM 638 O O . THR A 1 88 ? 32.792 6.789 33.945 1.00 7.14 88 THR A O 1
ATOM 642 N N . VAL A 1 89 ? 31.331 5.212 34.482 1.00 6.04 89 VAL A N 1
ATOM 643 C CA . VAL A 1 89 ? 31.303 5.778 35.810 1.00 4.50 89 VAL A CA 1
ATOM 644 C C . VAL A 1 89 ? 32.674 5.521 36.429 1.00 8.58 89 VAL A C 1
ATOM 645 O O . VAL A 1 89 ? 33.163 6.242 37.304 1.00 14.62 89 VAL A O 1
ATOM 649 N N . SER A 1 90 ? 33.330 4.548 35.970 1.00 9.58 90 SER A N 1
ATOM 650 C CA . SER A 1 90 ? 34.708 4.259 36.461 1.00 15.39 90 SER A CA 1
ATOM 651 C C . SER A 1 90 ? 35.657 5.445 36.359 1.00 12.79 90 SER A C 1
ATOM 652 O O . SER A 1 90 ? 36.692 5.479 37.004 1.00 10.95 90 SER A O 1
ATOM 655 N N . LEU A 1 91 ? 35.385 6.367 35.469 1.00 9.85 91 LEU A N 1
ATOM 656 C CA . LEU A 1 91 ? 36.264 7.481 35.291 1.00 12.72 91 LEU A CA 1
ATOM 657 C C . LEU A 1 91 ? 36.040 8.540 36.329 1.00 14.59 91 LEU A C 1
ATOM 658 O O . LEU A 1 91 ? 36.732 9.549 36.318 1.00 12.42 91 LEU A O 1
ATOM 663 N N . LYS A 1 92 ? 35.058 8.366 37.173 1.00 10.33 92 LYS A N 1
ATOM 664 C CA . LYS A 1 92 ? 34.783 9.379 38.193 1.00 13.00 92 LYS A CA 1
ATOM 665 C C . LYS A 1 92 ? 34.693 10.790 37.698 1.00 15.68 92 LYS A C 1
ATOM 666 O O . LYS A 1 92 ? 35.105 11.687 38.435 1.00 16.64 92 LYS A O 1
ATOM 672 N N . GLY A 1 93 ? 34.183 11.037 36.499 1.00 9.26 93 GLY A N 1
ATOM 673 C CA . GLY A 1 93 ? 34.023 12.417 36.123 1.00 6.40 93 GLY A CA 1
ATOM 674 C C . GLY A 1 93 ? 35.137 13.048 35.331 1.00 9.49 93 GLY A C 1
ATOM 675 O O . GLY A 1 93 ? 35.093 14.191 34.820 1.00 9.95 93 GLY A O 1
ATOM 676 N N . GLU A 1 94 ? 36.207 12.300 35.277 1.00 9.36 94 GLU A N 1
ATOM 677 C CA . GLU A 1 94 ? 37.345 12.861 34.606 1.00 11.19 94 GLU A CA 1
ATOM 678 C C . GLU A 1 94 ? 37.187 12.790 33.129 1.00 9.49 94 GLU A C 1
ATOM 679 O O . GLU A 1 94 ? 37.021 11.712 32.615 1.00 11.17 94 GLU A O 1
ATOM 685 N N . GLY A 1 95 ? 37.241 13.965 32.545 1.00 9.97 95 GLY A N 1
ATOM 68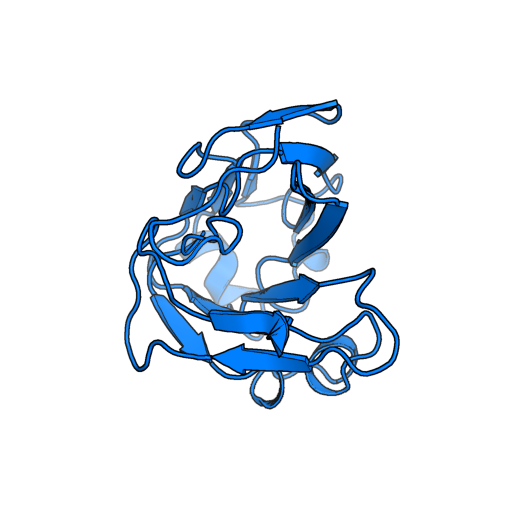6 C CA . GLY A 1 95 ? 37.128 14.179 31.127 1.00 13.45 95 GLY A CA 1
ATOM 687 C C . GLY A 1 95 ? 35.743 14.717 30.743 1.00 15.42 95 GLY A C 1
ATOM 688 O O . GLY A 1 95 ? 35.468 14.906 29.511 1.00 17.18 95 GLY A O 1
ATOM 689 N N . PHE A 1 96 ? 34.875 14.918 31.765 1.00 9.40 96 PHE A N 1
ATOM 690 C CA . PHE A 1 96 ? 33.488 15.374 31.517 1.00 10.43 96 PHE A CA 1
ATOM 691 C C . PHE A 1 96 ? 33.184 16.702 32.070 1.00 14.83 96 PHE A C 1
ATOM 692 O O . PHE A 1 96 ? 33.483 16.919 33.250 1.00 16.45 96 PHE A O 1
ATOM 700 N N . THR A 1 97 ? 32.589 17.585 31.236 1.00 12.89 97 THR A N 1
ATOM 701 C CA . THR A 1 97 ? 32.199 18.886 31.741 1.00 16.42 97 THR A CA 1
ATOM 702 C C . THR A 1 97 ? 30.701 19.022 31.549 1.00 14.22 97 THR A C 1
ATOM 703 O O . THR A 1 97 ? 30.221 18.622 30.547 1.00 13.02 97 THR A O 1
ATOM 707 N N . SER A 1 98 ? 29.975 19.582 32.493 1.00 14.65 98 SER A N 1
ATOM 708 C CA . SER A 1 98 ? 28.538 19.799 32.430 1.00 12.40 98 SER A CA 1
ATOM 709 C C . SER A 1 98 ? 28.179 21.292 32.197 1.00 11.72 98 SER A C 1
ATOM 710 O O . SER A 1 98 ? 28.822 22.203 32.634 1.00 16.69 98 SER A O 1
ATOM 713 N N . PHE A 1 99 ? 27.171 21.606 31.450 1.00 15.87 99 PHE A N 1
ATOM 714 C CA . PHE A 1 99 ? 26.780 23.018 31.207 1.00 13.30 99 PHE A CA 1
ATOM 715 C C . PHE A 1 99 ? 25.339 23.232 31.536 1.00 16.75 99 PHE A C 1
ATOM 716 O O . PHE A 1 99 ? 24.741 24.181 31.077 1.00 18.11 99 PHE A O 1
ATOM 724 N N . VAL A 1 100 ? 24.740 22.311 32.287 1.00 18.03 100 VAL A N 1
ATOM 725 C CA . VAL A 1 100 ? 23.372 22.464 32.624 1.00 14.81 100 VAL A CA 1
ATOM 726 C C . VAL A 1 100 ? 23.228 21.876 33.995 1.00 18.84 100 VAL A C 1
ATOM 727 O O . VAL A 1 100 ? 24.081 21.069 34.427 1.00 18.30 100 VAL A O 1
ATOM 731 N N . SER A 1 101 ? 22.127 22.277 34.633 1.00 18.65 101 SER A N 1
ATOM 732 C CA . SER A 1 101 ? 21.771 21.865 35.982 1.00 20.03 101 SER A CA 1
ATOM 733 C C . SER A 1 101 ? 20.407 21.268 35.957 1.00 16.72 101 SER A C 1
ATOM 734 O O . SER A 1 101 ? 19.662 21.601 35.052 1.00 19.78 101 SER A O 1
ATOM 737 N N . GLU A 1 102 ? 20.049 20.471 36.971 1.00 9.93 102 GLU A N 1
ATOM 738 C CA . GLU A 1 102 ? 18.706 19.902 37.039 1.00 9.53 102 GLU A CA 1
ATOM 739 C C . GLU A 1 102 ? 17.624 20.980 37.117 1.00 10.09 102 GLU A C 1
ATOM 740 O O . GLU A 1 102 ? 17.787 21.939 37.811 1.00 15.79 102 GLU A O 1
ATOM 746 N N . GLY A 1 103 ? 16.537 20.782 36.440 1.00 14.28 103 GLY A N 1
ATOM 747 C CA . GLY A 1 103 ? 15.486 21.733 36.390 1.00 14.84 103 GLY A CA 1
ATOM 748 C C . GLY A 1 103 ? 15.765 22.748 35.262 1.00 20.28 103 GLY A C 1
ATOM 749 O O . GLY A 1 103 ? 14.872 23.505 34.934 1.00 18.80 103 GLY A O 1
ATOM 750 N N . ASP A 1 104 ? 16.975 22.811 34.625 1.00 19.63 104 ASP A N 1
ATOM 751 C CA . ASP A 1 104 ? 17.087 23.796 33.513 1.00 15.85 104 ASP A CA 1
ATOM 752 C C . ASP A 1 104 ? 16.151 23.470 32.383 1.00 15.64 104 ASP A C 1
ATOM 753 O O . ASP A 1 104 ? 15.887 22.307 32.070 1.00 17.90 104 ASP A O 1
ATOM 758 N N . ARG A 1 105 ? 15.679 24.501 31.708 1.00 16.08 105 ARG A N 1
ATOM 759 C CA . ARG A 1 105 ? 14.847 24.334 30.540 1.00 16.13 105 ARG A CA 1
ATOM 760 C C . ARG A 1 105 ? 15.830 24.392 29.363 1.00 18.42 105 ARG A C 1
ATOM 761 O O . ARG A 1 105 ? 16.703 25.217 29.386 1.00 17.10 105 ARG A O 1
ATOM 769 N N . VAL A 1 106 ? 15.729 23.530 28.347 1.00 21.38 106 VAL A N 1
ATOM 770 C CA . VAL A 1 106 ? 16.680 23.507 27.229 1.00 18.02 106 VAL A CA 1
ATOM 771 C C . VAL A 1 106 ? 15.963 23.601 25.893 1.00 12.49 106 VAL A C 1
ATOM 772 O O . VAL A 1 106 ? 14.782 23.215 25.726 1.00 9.54 106 VAL A O 1
ATOM 776 N N . GLU A 1 107 ? 16.670 24.104 24.903 1.00 13.32 107 GLU A N 1
ATOM 777 C CA . GLU A 1 107 ? 16.130 24.224 23.518 1.00 17.18 107 GLU A CA 1
ATOM 778 C C . GLU A 1 107 ? 16.955 23.295 22.623 1.00 18.05 107 GLU A C 1
ATOM 779 O O . GLU A 1 107 ? 18.067 22.919 23.043 1.00 17.62 107 GLU A O 1
ATOM 785 N N . PRO A 1 108 ? 16.429 22.849 21.490 1.00 16.59 108 PRO A N 1
ATOM 786 C CA . PRO A 1 108 ? 17.278 21.984 20.699 1.00 15.34 108 PRO A CA 1
ATOM 787 C C . PRO A 1 108 ? 18.609 22.660 20.349 1.00 15.06 108 PRO A C 1
ATOM 788 O O . PRO A 1 108 ? 18.654 23.883 20.111 1.00 13.92 108 PRO A O 1
ATOM 792 N N . GLY A 1 109 ? 19.679 21.823 20.389 1.00 11.09 109 GLY A N 1
ATOM 793 C CA . GLY A 1 109 ? 21.035 22.246 20.072 1.00 11.95 109 GLY A CA 1
ATOM 794 C C . GLY A 1 109 ? 21.715 22.892 21.224 1.00 12.58 109 GLY A C 1
ATOM 795 O O . GLY A 1 109 ? 22.845 23.264 21.136 1.00 12.38 109 GLY A O 1
ATOM 796 N N . GLN A 1 110 ? 21.055 23.080 22.368 1.00 12.52 110 GLN A N 1
ATOM 797 C CA . GLN A 1 110 ? 21.744 23.718 23.438 1.00 10.37 110 GLN A CA 1
ATOM 798 C C . GLN A 1 110 ? 22.736 22.709 24.016 1.00 13.05 110 GLN A C 1
ATOM 799 O O . GLN A 1 110 ? 22.392 21.545 24.204 1.00 12.21 110 GLN A O 1
ATOM 805 N N . LYS A 1 111 ? 23.982 23.153 24.269 1.00 14.13 111 LYS A N 1
ATOM 806 C CA . LYS A 1 111 ? 25.035 22.281 24.773 1.00 13.62 111 LYS A CA 1
ATOM 807 C C . LYS A 1 111 ? 24.736 21.737 26.150 1.00 16.44 111 LYS A C 1
ATOM 808 O O . LYS A 1 111 ? 24.380 22.494 27.087 1.00 19.13 111 LYS A O 1
ATOM 814 N N . LEU A 1 112 ? 24.886 20.436 26.301 1.00 9.97 112 LEU A N 1
ATOM 815 C CA . LEU A 1 112 ? 24.659 19.878 27.618 1.00 6.08 112 LEU A CA 1
ATOM 816 C C . LEU A 1 112 ? 25.975 19.477 28.262 1.00 11.11 112 LEU A C 1
ATOM 817 O O . LEU A 1 112 ? 26.201 19.685 29.445 1.00 11.37 112 LEU A O 1
ATOM 822 N N . LEU A 1 113 ? 26.823 18.826 27.489 1.00 7.36 113 LEU A N 1
ATOM 823 C CA . LEU A 1 113 ? 28.084 18.326 28.039 1.00 8.76 113 LEU A CA 1
ATOM 824 C C . LEU A 1 113 ? 29.247 18.387 27.064 1.00 16.30 113 LEU A C 1
ATOM 825 O O . LEU A 1 113 ? 29.107 18.358 25.849 1.00 11.81 113 LEU A O 1
ATOM 830 N N . GLU A 1 114 ? 30.427 18.330 27.593 1.00 16.92 114 GLU A N 1
ATOM 831 C CA . GLU A 1 114 ? 31.541 18.272 26.701 1.00 12.56 114 GLU A CA 1
ATOM 832 C C . GLU A 1 114 ? 32.483 17.232 27.263 1.00 11.40 114 GLU A C 1
ATOM 833 O O . GLU A 1 114 ? 32.612 17.151 28.490 1.00 8.57 114 GLU A O 1
ATOM 839 N N . VAL A 1 115 ? 32.956 16.314 26.371 1.00 9.65 115 VAL A N 1
ATOM 840 C CA . VAL A 1 115 ? 33.785 15.172 26.726 1.00 8.21 115 VAL A CA 1
ATOM 841 C C . VAL A 1 115 ? 35.100 15.278 26.024 1.00 12.57 115 VAL A C 1
ATOM 842 O O . VAL A 1 115 ? 35.112 15.535 24.798 1.00 12.23 115 VAL A O 1
ATOM 846 N N . ASP A 1 116 ? 36.170 15.051 26.799 1.00 11.59 116 ASP A N 1
ATOM 847 C CA . ASP A 1 116 ? 37.515 15.030 26.248 1.00 11.58 116 ASP A CA 1
ATOM 848 C C . ASP A 1 116 ? 37.771 13.656 25.784 1.00 9.71 116 ASP A C 1
ATOM 849 O O . ASP A 1 116 ? 38.102 12.781 26.543 1.00 11.77 116 ASP A O 1
ATOM 854 N N . LEU A 1 117 ? 37.518 13.394 24.475 1.00 5.98 117 LEU A N 1
ATOM 855 C CA . LEU A 1 117 ? 37.615 12.045 23.985 1.00 10.65 117 LEU A CA 1
ATOM 856 C C . LEU A 1 117 ? 38.910 11.364 24.158 1.00 9.13 117 LEU A C 1
ATOM 857 O O . LEU A 1 117 ? 38.935 10.176 24.275 1.00 13.88 117 LEU A O 1
ATOM 862 N N . ASP A 1 118 ? 40.003 12.080 24.055 1.00 16.60 118 ASP A N 1
ATOM 863 C CA . ASP A 1 118 ? 41.329 11.488 24.169 1.00 14.77 118 ASP A CA 1
ATOM 864 C C . ASP A 1 118 ? 41.634 11.018 25.577 1.00 14.38 118 ASP A C 1
ATOM 865 O O . ASP A 1 118 ? 42.386 10.071 25.755 1.00 15.71 118 ASP A O 1
ATOM 870 N N . ALA A 1 119 ? 40.999 11.661 26.559 1.00 13.75 119 ALA A N 1
ATOM 871 C CA . ALA A 1 119 ? 41.168 11.279 27.961 1.00 14.45 119 ALA A CA 1
ATOM 872 C C . ALA A 1 119 ? 40.264 10.095 28.288 1.00 16.19 119 ALA A C 1
ATOM 873 O O . ALA A 1 119 ? 40.516 9.315 29.176 1.00 16.69 119 ALA A O 1
ATOM 875 N N . VAL A 1 120 ? 39.149 10.000 27.568 1.00 12.62 120 VAL A N 1
ATOM 876 C CA . VAL A 1 120 ? 38.147 8.987 27.821 1.00 10.55 120 VAL A CA 1
ATOM 877 C C . VAL A 1 120 ? 38.375 7.726 27.063 1.00 9.67 120 VAL A C 1
ATOM 878 O O . VAL A 1 120 ? 38.306 6.687 27.652 1.00 11.60 120 VAL A O 1
ATOM 882 N N . LYS A 1 121 ? 38.654 7.860 25.766 1.00 7.55 121 LYS A N 1
ATOM 883 C CA . LYS A 1 121 ? 38.828 6.751 24.840 1.00 10.71 121 LYS A CA 1
ATOM 884 C C . LYS A 1 121 ? 39.719 5.672 25.364 1.00 19.37 121 LYS A C 1
ATOM 885 O O . LYS A 1 121 ? 39.369 4.514 25.375 1.00 17.94 121 LYS A O 1
ATOM 891 N N . PRO A 1 122 ? 40.884 6.011 25.867 1.00 23.36 122 PRO A N 1
ATOM 892 C CA . PRO A 1 122 ? 41.715 4.917 26.284 1.00 22.81 122 PRO A CA 1
ATOM 893 C C . PRO A 1 122 ? 41.186 4.082 27.433 1.00 25.79 122 PRO A C 1
ATOM 894 O O . PRO A 1 122 ? 41.502 2.904 27.532 1.00 28.59 122 PRO A O 1
ATOM 898 N N . ASN A 1 123 ? 40.329 4.661 28.283 1.00 18.77 123 ASN A N 1
ATOM 899 C CA . ASN A 1 123 ? 39.831 4.009 29.448 1.00 17.17 123 ASN A CA 1
ATOM 900 C C . ASN A 1 123 ? 38.475 3.302 29.446 1.00 16.31 123 ASN A C 1
ATOM 901 O O . ASN A 1 123 ? 38.082 2.802 30.475 1.00 18.71 123 ASN A O 1
ATOM 906 N N . VAL A 1 124 ? 37.774 3.195 28.345 1.00 13.58 124 VAL A N 1
ATOM 907 C CA . VAL A 1 124 ? 36.485 2.598 28.432 1.00 10.67 124 VAL A CA 1
ATOM 908 C C . VAL A 1 124 ? 36.508 1.566 27.411 1.00 10.52 124 VAL A C 1
ATOM 909 O O . VAL A 1 124 ? 37.325 1.683 26.527 1.00 12.55 124 VAL A O 1
ATOM 913 N N . PRO A 1 125 ? 35.595 0.596 27.425 1.00 11.38 125 PRO A N 1
ATOM 914 C CA . PRO A 1 125 ? 35.644 -0.367 26.348 1.00 12.80 125 PRO A CA 1
ATOM 915 C C . PRO A 1 125 ? 35.046 0.135 25.036 1.00 14.69 125 PRO A C 1
ATOM 916 O O . PRO A 1 125 ? 35.325 -0.376 23.972 1.00 18.84 125 PRO A O 1
ATOM 920 N N . SER A 1 126 ? 34.179 1.128 25.056 1.00 15.09 126 SER A N 1
ATOM 921 C CA . SER A 1 126 ? 33.551 1.628 23.840 1.00 8.60 126 SER A CA 1
ATOM 922 C C . SER A 1 126 ? 33.028 2.992 24.132 1.00 10.18 126 SER A C 1
ATOM 923 O O . SER A 1 126 ? 32.524 3.249 25.222 1.00 5.73 126 SER A O 1
ATOM 926 N N . LEU A 1 127 ? 33.086 3.852 23.106 1.00 11.01 127 LEU A N 1
ATOM 927 C CA . LEU A 1 127 ? 32.552 5.163 23.254 1.00 8.72 127 LEU A CA 1
ATOM 928 C C . LEU A 1 127 ? 31.069 5.216 22.828 1.00 7.35 127 LEU A C 1
ATOM 929 O O . LEU A 1 127 ? 30.400 6.253 22.993 1.00 11.18 127 LEU A O 1
ATOM 934 N N . MET A 1 128 ? 30.544 4.100 22.383 1.00 5.18 128 MET A N 1
ATOM 935 C CA . MET A 1 128 ? 29.140 4.029 21.986 1.00 4.50 128 MET A CA 1
ATOM 936 C C . MET A 1 128 ? 28.256 4.643 23.075 1.00 6.15 128 MET A C 1
ATOM 937 O O . MET A 1 128 ? 28.337 4.357 24.231 1.00 8.44 128 MET A O 1
ATOM 942 N N . THR A 1 129 ? 27.390 5.528 22.650 1.00 9.37 129 THR A N 1
ATOM 943 C CA . THR A 1 129 ? 26.570 6.224 23.523 1.00 8.35 129 THR A CA 1
ATOM 944 C C . THR A 1 129 ? 25.074 5.916 23.294 1.00 11.83 129 THR A C 1
ATOM 945 O O . THR A 1 129 ? 24.535 6.378 22.301 1.00 6.67 129 THR A O 1
ATOM 949 N N . PRO A 1 130 ? 24.409 5.219 24.224 1.00 7.61 130 PRO A N 1
ATOM 950 C CA . PRO A 1 130 ? 22.987 5.013 24.064 1.00 8.20 130 PRO A CA 1
ATOM 951 C C . PRO A 1 130 ? 22.190 6.276 24.431 1.00 5.55 130 PRO A C 1
ATOM 952 O O . PRO A 1 130 ? 22.524 7.037 25.361 1.00 5.19 130 PRO A O 1
ATOM 956 N N . ILE A 1 131 ? 21.106 6.440 23.687 1.00 8.80 131 ILE A N 1
ATOM 957 C CA . ILE A 1 131 ? 20.010 7.359 23.804 1.00 10.57 131 ILE A CA 1
ATOM 958 C C . ILE A 1 131 ? 18.749 6.499 24.020 1.00 8.08 131 ILE A C 1
ATOM 959 O O . ILE A 1 131 ? 18.335 5.781 23.169 1.00 7.79 131 ILE A O 1
ATOM 964 N N . VAL A 1 132 ? 18.250 6.450 25.275 1.00 5.66 132 VAL A N 1
ATOM 965 C CA . VAL A 1 132 ? 17.201 5.558 25.698 1.00 4.16 132 VAL A CA 1
ATOM 966 C C . VAL A 1 132 ? 15.950 6.355 26.070 1.00 5.95 132 VAL A C 1
ATOM 967 O O . VAL A 1 132 ? 16.050 7.350 26.809 1.00 4.70 132 VAL A O 1
ATOM 971 N N . PHE A 1 133 ? 14.847 5.893 25.539 1.00 2.80 133 PHE A N 1
ATOM 972 C CA . PHE A 1 133 ? 13.545 6.457 25.829 1.00 6.71 133 PHE A CA 1
ATOM 973 C C . PHE A 1 133 ? 13.007 5.611 26.972 1.00 8.37 133 PHE A C 1
ATOM 974 O O . PHE A 1 133 ? 12.736 4.438 26.792 1.00 7.34 133 PHE A O 1
ATOM 982 N N . THR A 1 134 ? 12.954 6.221 28.149 1.00 7.19 134 THR A N 1
ATOM 983 C CA . THR A 1 134 ? 12.576 5.478 29.319 1.00 12.12 134 THR A CA 1
ATOM 984 C C . THR A 1 134 ? 11.109 5.431 29.706 1.00 18.18 134 THR A C 1
ATOM 985 O O . THR A 1 134 ? 10.839 4.759 30.682 1.00 20.81 134 THR A O 1
ATOM 989 N N . ASN A 1 135 ? 10.167 6.083 29.033 1.00 18.55 135 ASN A N 1
ATOM 990 C CA . ASN A 1 135 ? 8.748 5.969 29.405 1.00 14.97 135 ASN A CA 1
ATOM 991 C C . ASN A 1 135 ? 7.862 5.772 28.200 1.00 17.70 135 ASN A C 1
ATOM 992 O O . ASN A 1 135 ? 6.825 6.377 28.101 1.00 22.65 135 ASN A O 1
ATOM 997 N N . LEU A 1 136 ? 8.267 4.934 27.260 1.00 21.00 136 LEU A N 1
ATOM 998 C CA . LEU A 1 136 ? 7.494 4.707 26.058 1.00 20.02 136 LEU A CA 1
ATOM 999 C C . LEU A 1 136 ? 6.250 3.915 26.399 1.00 25.39 136 LEU A C 1
ATOM 1000 O O . LEU A 1 136 ? 6.285 3.129 27.313 1.00 24.23 136 LEU A O 1
ATOM 1005 N N . ALA A 1 137 ? 5.192 4.114 25.614 1.00 33.80 137 ALA A N 1
ATOM 1006 C CA . ALA A 1 137 ? 3.927 3.473 25.778 1.00 39.37 137 ALA A CA 1
ATOM 1007 C C . ALA A 1 137 ? 4.029 2.063 25.374 1.00 42.92 137 ALA A C 1
ATOM 1008 O O . ALA A 1 137 ? 4.968 1.636 24.711 1.00 40.69 137 ALA A O 1
ATOM 1010 N N . GLU A 1 138 ? 3.026 1.365 25.831 1.00 48.70 138 GLU A N 1
ATOM 1011 C CA . GLU A 1 138 ? 2.862 -0.029 25.540 1.00 50.96 138 GLU A CA 1
ATOM 1012 C C . GLU A 1 138 ? 2.778 -0.123 24.021 1.00 50.28 138 GLU A C 1
ATOM 1013 O O . GLU A 1 138 ? 1.960 0.569 23.417 1.00 46.28 138 GLU A O 1
ATOM 1019 N N . GLY A 1 139 ? 3.670 -0.904 23.396 1.00 51.23 139 GLY A N 1
ATOM 1020 C CA . GLY A 1 139 ? 3.650 -0.998 21.946 1.00 49.74 139 GLY A CA 1
ATOM 1021 C C . GLY A 1 139 ? 4.495 0.004 21.132 1.00 46.68 139 GLY A C 1
ATOM 1022 O O . GLY A 1 139 ? 4.652 -0.251 19.951 1.00 50.14 139 GLY A O 1
ATOM 1023 N N . GLU A 1 140 ? 5.006 1.141 21.686 1.00 39.26 140 GLU A N 1
ATOM 1024 C CA . GLU A 1 140 ? 5.848 2.092 20.948 1.00 26.32 140 GLU A CA 1
ATOM 1025 C C . GLU A 1 140 ? 7.272 1.543 20.798 1.00 23.19 140 GLU A C 1
ATOM 1026 O O . GLU A 1 140 ? 7.843 0.934 21.697 1.00 25.15 140 GLU A O 1
ATOM 1032 N N . THR A 1 141 ? 7.807 1.660 19.617 1.00 19.27 141 THR A N 1
ATOM 1033 C CA . THR A 1 141 ? 9.128 1.170 19.304 1.00 20.74 141 THR A CA 1
ATOM 1034 C C . THR A 1 141 ? 9.914 2.336 18.719 1.00 23.43 141 THR A C 1
ATOM 1035 O O . THR A 1 141 ? 9.349 3.313 18.248 1.00 26.73 141 THR A O 1
ATOM 1039 N N . VAL A 1 142 ? 11.242 2.248 18.762 1.00 26.86 142 VAL A N 1
ATOM 1040 C CA . VAL A 1 142 ? 12.093 3.270 18.203 1.00 24.06 142 VAL A CA 1
ATOM 1041 C C . VAL A 1 142 ? 12.625 2.793 16.843 1.00 21.00 142 VAL A C 1
ATOM 1042 O O . VAL A 1 142 ? 13.081 1.682 16.656 1.00 18.41 142 VAL A O 1
ATOM 1046 N N . SER A 1 143 ? 12.622 3.639 15.853 1.00 23.93 143 SER A N 1
ATOM 1047 C CA . SER A 1 143 ? 13.196 3.190 14.586 1.00 29.86 143 SER A CA 1
ATOM 1048 C C . SER A 1 143 ? 14.234 4.197 14.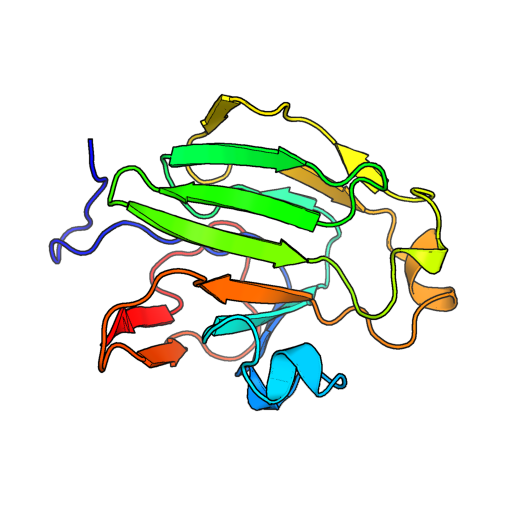070 1.00 25.94 143 SER A C 1
ATOM 1049 O O . SER A 1 143 ? 13.975 5.391 14.107 1.00 32.01 143 SER A O 1
ATOM 1052 N N . ILE A 1 144 ? 15.380 3.784 13.569 1.00 20.80 144 ILE A N 1
ATOM 1053 C CA . ILE A 1 144 ? 16.345 4.799 13.125 1.00 18.13 144 ILE A CA 1
ATOM 1054 C C . ILE A 1 144 ? 16.014 5.233 11.670 1.00 17.57 144 ILE A C 1
ATOM 1055 O O . ILE A 1 144 ? 15.780 4.396 10.824 1.00 16.16 144 ILE A O 1
ATOM 1060 N N . LYS A 1 145 ? 15.968 6.518 11.350 1.00 15.54 145 LYS A N 1
ATOM 1061 C CA . LYS A 1 145 ? 15.675 6.912 9.968 1.00 17.79 145 LYS A CA 1
ATOM 1062 C C . LYS A 1 145 ? 16.965 7.257 9.206 1.00 20.74 145 LYS A C 1
ATOM 1063 O O . LYS A 1 145 ? 17.108 7.010 8.012 1.00 16.29 145 LYS A O 1
ATOM 1069 N N . ALA A 1 146 ? 17.865 7.933 9.919 1.00 16.92 146 ALA A N 1
ATOM 1070 C CA . ALA A 1 146 ? 19.126 8.335 9.370 1.00 13.30 146 ALA A CA 1
ATOM 1071 C C . ALA A 1 146 ? 19.973 7.096 9.189 1.00 12.19 146 ALA A C 1
ATOM 1072 O O . ALA A 1 146 ? 19.716 6.069 9.781 1.00 12.53 146 ALA A O 1
ATOM 1074 N N . SER A 1 147 ? 21.053 7.215 8.436 1.00 12.91 147 SER A N 1
ATOM 1075 C CA . SER A 1 147 ? 21.984 6.078 8.233 1.00 15.78 147 SER A CA 1
ATOM 1076 C C . SER A 1 147 ? 23.419 6.595 8.215 1.00 15.21 147 SER A C 1
ATOM 1077 O O . SER A 1 147 ? 23.559 7.717 7.773 1.00 18.28 147 SER A O 1
ATOM 1080 N N . GLY A 1 148 ? 24.494 5.884 8.661 1.00 9.25 148 GLY A N 1
ATOM 1081 C CA . GLY A 1 148 ? 25.819 6.447 8.499 1.00 9.78 148 GLY A CA 1
ATOM 1082 C C . GLY A 1 148 ? 26.128 7.575 9.458 1.00 13.75 148 GLY A C 1
ATOM 1083 O O . GLY A 1 148 ? 25.686 7.553 10.618 1.00 15.30 148 GLY A O 1
ATOM 1084 N N . SER A 1 149 ? 26.886 8.576 9.036 1.00 10.62 149 SER A N 1
ATOM 1085 C CA . SER A 1 149 ? 27.205 9.640 9.953 1.00 16.81 149 SER A CA 1
ATOM 1086 C C . SER A 1 149 ? 26.056 10.640 10.154 1.00 18.80 149 SER A C 1
ATOM 1087 O O . SER A 1 149 ? 25.306 10.901 9.189 1.00 20.40 149 SER A O 1
ATOM 1090 N N . VAL A 1 150 ? 25.854 11.184 11.405 1.00 13.22 150 VAL A N 1
ATOM 1091 C CA . VAL A 1 150 ? 24.825 12.182 11.669 1.00 12.55 150 VAL A CA 1
ATOM 1092 C C . VAL A 1 150 ? 25.557 13.313 12.318 1.00 9.68 150 VAL A C 1
ATOM 1093 O O . VAL A 1 150 ? 26.632 13.138 12.843 1.00 10.86 150 VAL A O 1
ATOM 1097 N N . ASN A 1 151 ? 25.023 14.495 12.251 1.00 6.32 151 ASN A N 1
ATOM 1098 C CA . ASN A 1 151 ? 25.717 15.536 12.908 1.00 8.20 151 ASN A CA 1
ATOM 1099 C C . ASN A 1 151 ? 24.837 16.020 13.977 1.00 4.95 151 ASN A C 1
ATOM 1100 O O . ASN A 1 151 ? 23.635 15.880 13.792 1.00 10.90 151 ASN A O 1
ATOM 1105 N N . ARG A 1 152 ? 25.400 16.718 14.980 1.00 4.68 152 ARG A N 1
ATOM 1106 C CA . ARG A 1 152 ? 24.644 17.323 16.042 1.00 9.21 152 ARG A CA 1
ATOM 1107 C C . ARG A 1 152 ? 23.643 18.258 15.433 1.00 19.41 152 ARG A C 1
ATOM 1108 O O . ARG A 1 152 ? 24.032 19.084 14.560 1.00 23.01 152 ARG A O 1
ATOM 1116 N N . GLU A 1 153 ? 22.404 18.179 15.894 1.00 12.27 153 GLU A N 1
ATOM 1117 C CA . GLU A 1 153 ? 21.337 19.075 15.401 1.00 10.82 153 GLU A CA 1
ATOM 1118 C C . GLU A 1 153 ? 20.683 18.693 14.126 1.00 10.56 153 GLU A C 1
ATOM 1119 O O . GLU A 1 153 ? 19.900 19.448 13.592 1.00 19.28 153 GLU A O 1
ATOM 1125 N N . GLN A 1 154 ? 20.952 17.518 13.635 1.00 3.44 154 GLN A N 1
ATOM 1126 C CA . GLN A 1 154 ? 20.302 17.090 12.421 1.00 10.93 154 GLN A CA 1
ATOM 1127 C C . GLN A 1 154 ? 18.931 16.552 12.776 1.00 13.51 154 GLN A C 1
ATOM 1128 O O . GLN A 1 154 ? 18.884 15.654 13.611 1.00 13.20 154 GLN A O 1
ATOM 1134 N N . GLU A 1 155 ? 17.822 16.997 12.118 1.00 12.44 155 GLU A N 1
ATOM 1135 C CA . GLU A 1 155 ? 16.546 16.417 12.455 1.00 11.92 155 GLU A CA 1
ATOM 1136 C C . GLU A 1 155 ? 16.207 15.180 11.718 1.00 17.31 155 GLU A C 1
ATOM 1137 O O . GLU A 1 155 ? 16.854 14.653 10.786 1.00 14.34 155 GLU A O 1
ATOM 1143 N N . ASP A 1 156 ? 15.046 14.717 12.171 1.00 19.01 156 ASP A N 1
ATOM 1144 C CA . ASP A 1 156 ? 14.461 13.559 11.557 1.00 15.01 156 ASP A CA 1
ATOM 1145 C C . ASP A 1 156 ? 15.392 12.377 11.476 1.00 20.26 156 ASP A C 1
ATOM 1146 O O . ASP A 1 156 ? 15.524 11.772 10.401 1.00 25.83 156 ASP A O 1
ATOM 1151 N N . ILE A 1 157 ? 16.045 12.009 12.619 1.00 13.14 157 ILE A N 1
ATOM 1152 C CA . ILE A 1 157 ? 16.951 10.861 12.602 1.00 8.48 157 ILE A CA 1
ATOM 1153 C C . ILE A 1 157 ? 16.301 9.568 13.116 1.00 14.09 157 ILE A C 1
ATOM 1154 O O . ILE A 1 157 ? 16.736 8.454 12.906 1.00 17.96 157 ILE A O 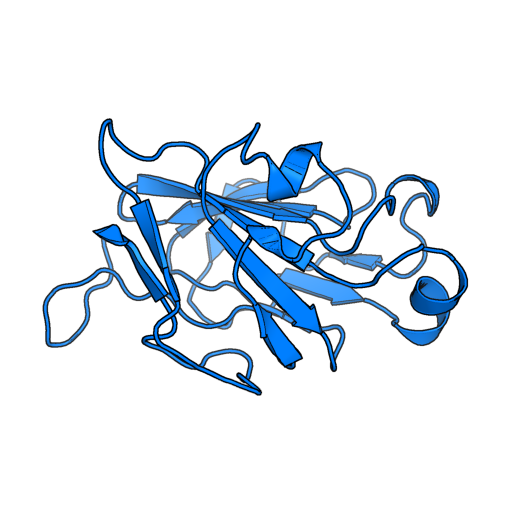1
ATOM 1159 N N . VAL A 1 158 ? 15.207 9.662 13.849 1.00 18.70 158 VAL A N 1
ATOM 1160 C CA . VAL A 1 158 ? 14.594 8.423 14.318 1.00 19.77 158 VAL A CA 1
ATOM 1161 C C . VAL A 1 158 ? 13.096 8.616 14.355 1.00 19.25 158 VAL A C 1
ATOM 1162 O O . VAL A 1 158 ? 12.593 9.747 14.310 1.00 19.97 158 VAL A O 1
ATOM 1166 N N . LYS A 1 159 ? 12.399 7.526 14.564 1.00 21.85 159 LYS A N 1
ATOM 1167 C CA . LYS A 1 159 ? 10.939 7.592 14.625 1.00 22.65 159 LYS A CA 1
ATOM 1168 C C . LYS A 1 159 ? 10.413 6.730 15.721 1.00 19.23 159 LYS A C 1
ATOM 1169 O O . LYS A 1 159 ? 10.893 5.598 15.832 1.00 17.06 159 LYS A O 1
ATOM 1175 N N . ILE A 1 160 ? 9.388 7.183 16.454 1.00 24.45 160 ILE A N 1
ATOM 1176 C CA . ILE A 1 160 ? 8.768 6.343 17.478 1.00 28.06 160 ILE A CA 1
ATOM 1177 C C . ILE A 1 160 ? 7.437 5.925 16.897 1.00 31.28 160 ILE A C 1
ATOM 1178 O O . ILE A 1 160 ? 6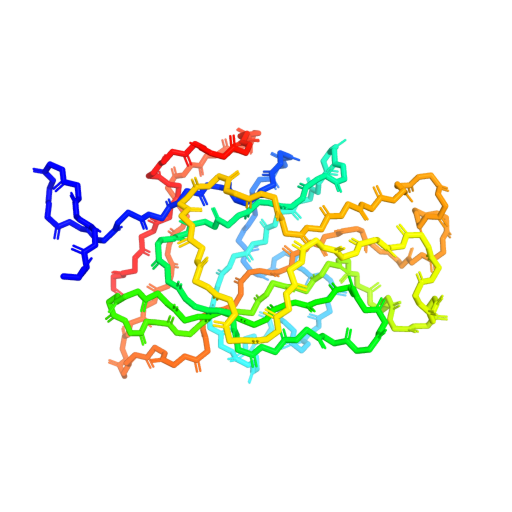.586 6.763 16.741 1.00 33.43 160 ILE A O 1
ATOM 1183 N N . GLU A 1 161 ? 7.329 4.659 16.512 1.00 34.66 161 GLU A N 1
ATOM 1184 C CA . GLU A 1 161 ? 6.170 4.066 15.837 1.00 42.77 161 GLU A CA 1
ATOM 1185 C C . GLU A 1 161 ? 5.583 2.922 16.643 1.00 44.54 161 GLU A C 1
ATOM 1186 O O . GLU A 1 161 ? 6.152 2.486 17.626 1.00 39.89 161 GLU A O 1
#